Protein AF-A0A7S0J9D1-F1 (afdb_monomer_lite)

Radius of gyration: 15.4 Å; chains: 1; bounding box: 36×29×40 Å

Foldseek 3Di:
DPPVVVVVVCVVVVNQQAFAEAEQDDVVQQWFAAPQFIWRQDPPPPRDTDGPQRDPQLVDPVRHDNGRRNLVRNCRRVVNPRHSVQAAEDHPCQPVVVFLCSLLVSQCPRPPSNRNHHYYYGDDDVSSVVRNVSNVVVNVVD

pLDDT: mean 95.26, std 4.57, range [74.62, 98.88]

Organism: NCBI:txid127549

Sequence (142 aa):
HYPQETDALSRGLGWSRPATLLAPFFLEGGRLTAHDTHYVLAADGSGRLTAAASTEFARDRAFGYRASRLPEWVEEKTEGAVRASEVHSLSLETIRTGGPAAVAAALLGLPDEGAGAVIVANALVPSDMAVVALGCMQAERA

InterPro domains:
  IPR010737 Four-carbon acid sugar kinase, N-terminal domain [PF07005] (1-140)
  IPR037051 Four-carbon acid sugar kinase, N-terminal domain superfamily [G3DSA:3.40.50.10840] (1-142)

Secondary structure (DSSP, 8-state):
-TTHHHHHHHHHTT-SS--EEE---BTTTTEEEETTEEEEE-TTSS--EEEGGGSGGGG-TTT--S--BHHHHHHHHTTTSS-GGG-EEE-HHIIIIIHHHHHHHHHHTSGGGGTT-EEEE-BSSHHHHHHHHHHHHHHTT-

Structure (mmCIF, N/CA/C/O backbone):
data_AF-A0A7S0J9D1-F1
#
_entry.id   AF-A0A7S0J9D1-F1
#
loop_
_atom_site.group_PDB
_atom_site.id
_atom_site.type_symbol
_atom_site.label_atom_id
_atom_site.label_alt_id
_atom_site.label_comp_id
_atom_site.label_asym_id
_atom_site.label_entity_id
_atom_site.label_seq_id
_atom_site.pdbx_PDB_ins_code
_atom_site.Cartn_x
_atom_site.Cartn_y
_atom_site.Cartn_z
_atom_site.occupancy
_atom_site.B_iso_or_equiv
_atom_site.auth_seq_id
_atom_site.auth_comp_id
_atom_site.auth_asym_id
_atom_site.auth_atom_id
_atom_site.pdbx_PDB_model_num
ATOM 1 N N . HIS A 1 1 ? -7.449 -13.817 -3.553 1.00 79.69 1 HIS A N 1
ATOM 2 C CA . HIS A 1 1 ? -8.915 -13.657 -3.603 1.00 79.69 1 HIS A CA 1
ATOM 3 C C . HIS A 1 1 ? -9.364 -12.491 -2.716 1.00 79.69 1 HIS A C 1
ATOM 5 O O . HIS A 1 1 ? -10.206 -12.652 -1.841 1.00 79.69 1 HIS A O 1
ATOM 11 N N . TYR A 1 2 ? -8.807 -11.295 -2.919 1.00 90.81 2 TYR A N 1
ATOM 12 C CA . TYR A 1 2 ? -9.196 -10.117 -2.138 1.00 90.81 2 TYR A CA 1
ATOM 13 C C . TYR A 1 2 ? -10.573 -9.590 -2.594 1.00 90.81 2 TYR A C 1
ATOM 15 O O . TYR A 1 2 ? -10.800 -9.580 -3.809 1.00 90.81 2 TYR A O 1
ATOM 23 N N . PRO A 1 3 ? -11.467 -9.167 -1.674 1.00 92.50 3 PRO A N 1
ATOM 24 C CA . PRO A 1 3 ? -11.325 -9.172 -0.205 1.00 92.50 3 PRO A CA 1
ATOM 25 C C . PRO A 1 3 ? -11.819 -10.458 0.492 1.00 92.50 3 PRO A C 1
ATOM 27 O O . PRO A 1 3 ? -11.748 -10.574 1.710 1.00 92.50 3 PRO A O 1
ATOM 30 N N . GLN A 1 4 ? -12.298 -11.460 -0.247 1.00 92.00 4 GLN A N 1
ATOM 31 C CA . GLN A 1 4 ? -12.943 -12.661 0.313 1.00 92.00 4 GLN A CA 1
ATOM 32 C C . GLN A 1 4 ? -12.089 -13.378 1.375 1.00 92.00 4 GLN A C 1
ATOM 34 O O . GLN A 1 4 ? -12.613 -13.804 2.405 1.00 92.00 4 GLN A O 1
ATOM 39 N N . GLU A 1 5 ? -10.777 -13.496 1.145 1.00 91.69 5 GLU A N 1
ATOM 40 C CA . GLU A 1 5 ? -9.834 -14.092 2.104 1.00 91.69 5 GLU A CA 1
ATOM 41 C C . GLU A 1 5 ? -9.698 -13.264 3.388 1.00 91.69 5 GLU A C 1
ATOM 43 O O . GLU A 1 5 ? -9.755 -13.820 4.486 1.00 91.69 5 GLU A O 1
ATOM 48 N N . THR A 1 6 ? -9.560 -11.940 3.271 1.00 92.38 6 THR A N 1
ATOM 49 C CA . THR A 1 6 ? -9.430 -11.039 4.427 1.00 92.38 6 THR A CA 1
ATOM 50 C C . THR A 1 6 ? -10.724 -10.977 5.235 1.00 92.38 6 THR A C 1
ATOM 52 O O . THR A 1 6 ? -10.688 -10.961 6.468 1.00 92.38 6 THR A O 1
ATOM 55 N N . ASP A 1 7 ? -11.875 -11.052 4.569 1.00 91.81 7 ASP A N 1
ATOM 56 C CA . ASP A 1 7 ? -13.182 -11.084 5.226 1.00 91.81 7 ASP A CA 1
ATOM 57 C C . ASP A 1 7 ? -13.404 -12.404 5.968 1.00 91.81 7 ASP A C 1
ATOM 59 O O . ASP A 1 7 ? -13.931 -12.425 7.084 1.00 91.81 7 ASP A O 1
ATOM 63 N N . ALA A 1 8 ? -13.003 -13.525 5.360 1.00 93.50 8 ALA A N 1
ATOM 64 C CA . ALA A 1 8 ? -13.073 -14.834 5.997 1.00 93.50 8 ALA A CA 1
ATOM 65 C C . ALA A 1 8 ? -12.173 -14.901 7.238 1.00 93.50 8 ALA A C 1
ATOM 67 O O . ALA A 1 8 ? -12.624 -15.383 8.279 1.00 93.50 8 ALA A O 1
ATOM 68 N N . LEU A 1 9 ? -10.951 -14.364 7.152 1.00 93.69 9 LEU A N 1
ATOM 69 C CA . LEU A 1 9 ? -10.029 -14.267 8.284 1.00 93.69 9 LEU A CA 1
ATOM 70 C C . LEU A 1 9 ? -10.619 -13.418 9.418 1.00 93.69 9 LEU A C 1
ATOM 72 O O . LEU A 1 9 ? -10.657 -13.869 10.560 1.00 93.69 9 LEU A O 1
ATOM 76 N N . SER A 1 10 ? -11.145 -12.234 9.095 1.00 92.00 10 SER A N 1
ATOM 77 C CA . SER A 1 10 ? -11.757 -11.327 10.077 1.00 92.00 10 SER A CA 1
ATOM 78 C C . SER A 1 10 ? -12.919 -11.993 10.818 1.00 92.00 10 SER A C 1
ATOM 80 O O . SER A 1 10 ? -12.981 -11.942 12.046 1.00 92.00 10 SER A O 1
ATOM 82 N N . ARG A 1 11 ? -13.800 -12.700 10.092 1.00 92.31 11 ARG A N 1
ATOM 83 C CA . ARG A 1 11 ? -14.890 -13.483 10.700 1.00 92.31 11 ARG A CA 1
ATOM 84 C C . ARG A 1 11 ? -14.368 -14.612 11.586 1.00 92.31 11 ARG A C 1
ATOM 86 O O . ARG A 1 11 ? -14.888 -14.800 12.680 1.00 92.31 11 ARG A O 1
ATOM 93 N N . GLY A 1 12 ? -13.359 -15.353 11.126 1.00 95.38 12 GLY A N 1
ATOM 94 C CA . GLY A 1 12 ? -12.777 -16.473 11.871 1.00 95.38 12 GLY A CA 1
ATOM 95 C C . GLY A 1 12 ? -12.095 -16.052 13.175 1.00 95.38 12 GLY A C 1
ATOM 96 O O . GLY A 1 12 ? -12.142 -16.794 14.152 1.00 95.38 12 GLY A O 1
ATOM 97 N N . LEU A 1 13 ? -11.508 -14.853 13.205 1.00 94.31 13 LEU A N 1
ATOM 98 C CA . LEU A 1 13 ? -10.867 -14.273 14.390 1.00 94.31 13 LEU A CA 1
ATOM 99 C C . LEU A 1 13 ? -11.837 -13.491 15.292 1.00 94.31 13 LEU A C 1
ATOM 101 O O . LEU A 1 13 ? -11.436 -13.027 16.356 1.00 94.31 13 LEU A O 1
ATOM 105 N N . GLY A 1 14 ? -13.103 -13.336 14.887 1.00 93.50 14 GLY A N 1
ATOM 106 C CA . GLY A 1 14 ? -14.086 -12.538 15.624 1.00 93.50 14 GLY A CA 1
ATOM 107 C C . GLY A 1 14 ? -13.790 -11.035 15.613 1.00 93.50 14 GLY A C 1
ATOM 1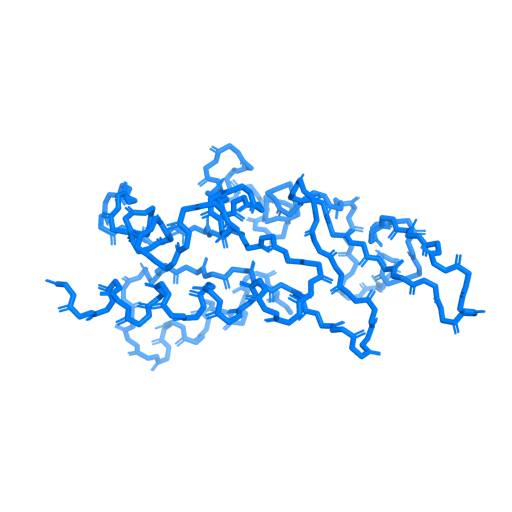08 O O . GLY A 1 14 ? -14.285 -10.308 16.472 1.00 93.50 14 GLY A O 1
ATOM 109 N N . TRP A 1 15 ? -12.984 -10.555 14.664 1.00 91.25 15 TRP A N 1
ATOM 110 C CA . TRP A 1 15 ? -12.662 -9.137 14.532 1.00 91.25 15 TRP A CA 1
ATOM 111 C C . TRP A 1 15 ? -13.825 -8.380 13.892 1.00 91.25 15 TRP A C 1
ATOM 113 O O . TRP A 1 15 ? -14.222 -8.656 12.756 1.00 91.25 15 TRP A O 1
ATOM 123 N N . SER A 1 16 ? -14.365 -7.388 14.602 1.00 84.88 16 SER A N 1
ATOM 124 C CA . SER A 1 16 ? -15.375 -6.491 14.044 1.00 84.88 16 SER A CA 1
ATOM 125 C C . SER A 1 16 ? -14.700 -5.402 13.212 1.00 84.88 16 SER A C 1
ATOM 127 O O . SER A 1 16 ? -14.155 -4.457 13.772 1.00 84.88 16 SER A O 1
ATOM 129 N N . ARG A 1 17 ? -14.765 -5.527 11.880 1.00 86.25 17 ARG A N 1
ATOM 130 C CA . ARG A 1 17 ? -14.278 -4.517 10.919 1.00 86.25 17 ARG A CA 1
ATOM 131 C C . ARG A 1 17 ? -12.829 -4.064 11.207 1.00 86.25 17 ARG A C 1
ATOM 133 O O . ARG A 1 17 ? -12.616 -2.894 11.511 1.00 86.25 17 ARG A O 1
ATOM 140 N N . PRO A 1 18 ? -11.826 -4.955 11.120 1.00 91.44 18 PRO A N 1
ATOM 141 C CA . PRO A 1 18 ? -10.438 -4.546 11.310 1.00 91.44 18 PRO A CA 1
ATOM 142 C C . PRO A 1 18 ? -9.990 -3.578 10.206 1.00 91.44 18 PRO A C 1
ATOM 144 O O . PRO A 1 18 ? -10.447 -3.666 9.063 1.00 91.44 18 PRO A O 1
ATOM 147 N N . ALA A 1 19 ? -9.060 -2.682 10.535 1.00 92.50 19 ALA A N 1
ATOM 148 C CA . ALA A 1 19 ? -8.314 -1.946 9.522 1.00 92.50 19 ALA A CA 1
ATOM 149 C C . ALA A 1 19 ? -7.461 -2.920 8.688 1.00 92.50 19 ALA A C 1
ATOM 151 O O . ALA A 1 19 ? -6.919 -3.897 9.209 1.00 92.50 19 ALA A O 1
ATOM 152 N N . THR A 1 20 ? -7.320 -2.654 7.392 1.00 95.06 20 THR A N 1
ATOM 153 C CA . THR A 1 20 ? -6.518 -3.462 6.465 1.00 95.06 20 THR A CA 1
ATOM 154 C C . THR A 1 20 ? -5.385 -2.628 5.884 1.00 95.06 20 THR A C 1
ATOM 156 O O . THR A 1 20 ? -5.627 -1.686 5.132 1.00 95.06 20 THR A O 1
ATOM 159 N N . LEU A 1 21 ? -4.140 -3.012 6.173 1.00 96.75 21 LEU A N 1
ATOM 160 C CA . LEU A 1 21 ? -2.952 -2.444 5.537 1.00 96.75 21 LEU A CA 1
ATOM 161 C C . LEU A 1 21 ? -2.548 -3.279 4.311 1.00 96.75 21 LEU A C 1
ATOM 163 O O . LEU A 1 21 ? -2.036 -4.391 4.436 1.00 96.75 21 LEU A O 1
ATOM 167 N N . LEU A 1 22 ? -2.746 -2.728 3.117 1.00 97.94 22 LEU A N 1
ATOM 168 C CA . LEU A 1 22 ? -2.315 -3.296 1.846 1.00 97.94 22 LEU A CA 1
ATOM 169 C C . LEU A 1 22 ? -0.883 -2.842 1.521 1.00 97.94 22 LEU A C 1
ATOM 171 O O . LEU A 1 22 ? -0.652 -1.737 1.027 1.00 97.94 22 LEU A O 1
ATOM 175 N N . ALA A 1 23 ? 0.086 -3.722 1.775 1.00 97.81 23 ALA A N 1
ATOM 176 C CA . ALA A 1 23 ? 1.509 -3.470 1.554 1.00 97.81 23 ALA A CA 1
ATOM 177 C C . ALA A 1 23 ? 2.123 -4.498 0.578 1.00 97.81 23 ALA A C 1
ATOM 179 O O . ALA A 1 23 ? 2.791 -5.434 1.013 1.00 97.81 23 ALA A O 1
ATOM 180 N N . PRO A 1 24 ? 1.917 -4.359 -0.747 1.00 97.56 24 PRO A N 1
ATOM 181 C CA . PRO A 1 24 ? 2.317 -5.372 -1.732 1.00 97.56 24 PRO A CA 1
ATOM 182 C C . PRO A 1 24 ? 3.815 -5.347 -2.094 1.00 97.56 24 PRO A C 1
ATOM 184 O O . PRO A 1 24 ? 4.223 -5.964 -3.078 1.00 97.56 24 PRO A O 1
ATOM 187 N N . PHE A 1 25 ? 4.643 -4.599 -1.359 1.00 98.38 25 PHE A N 1
ATOM 188 C CA . PHE A 1 25 ? 6.078 -4.517 -1.619 1.00 98.38 25 PHE A CA 1
ATOM 189 C C . PHE A 1 25 ? 6.756 -5.878 -1.433 1.00 98.38 25 PHE A C 1
ATOM 191 O O . PHE A 1 25 ? 6.600 -6.526 -0.401 1.00 98.38 25 PHE A O 1
ATOM 198 N N . PHE A 1 26 ? 7.552 -6.280 -2.421 1.00 97.56 26 PHE A N 1
ATOM 199 C CA . PHE A 1 26 ? 8.351 -7.500 -2.379 1.00 97.56 26 PHE A CA 1
ATOM 200 C C . PHE A 1 26 ? 9.557 -7.348 -3.308 1.00 97.56 26 PHE A C 1
ATOM 202 O O . PHE A 1 26 ? 9.430 -7.450 -4.530 1.00 97.56 26 PHE A O 1
ATOM 209 N N . LEU A 1 27 ? 10.728 -7.062 -2.733 1.00 95.56 27 LEU A N 1
ATOM 210 C CA . LEU A 1 27 ? 11.921 -6.682 -3.493 1.00 95.56 27 LEU A CA 1
ATOM 211 C C . LEU A 1 27 ? 12.419 -7.811 -4.400 1.00 95.56 27 LEU A C 1
ATOM 213 O O . LEU A 1 27 ? 12.707 -7.573 -5.569 1.00 95.56 27 LEU A O 1
ATOM 217 N N . GLU A 1 28 ? 12.481 -9.035 -3.884 1.00 94.62 28 GLU A N 1
ATOM 218 C CA . GLU A 1 28 ? 12.981 -10.216 -4.595 1.00 94.62 28 GLU A CA 1
ATOM 219 C C . GLU A 1 28 ? 12.079 -10.579 -5.779 1.00 94.62 28 GLU A C 1
ATOM 221 O O . GLU A 1 28 ? 12.550 -11.060 -6.806 1.00 94.62 28 GLU A O 1
ATOM 226 N N . GLY A 1 29 ? 10.780 -10.296 -5.659 1.00 94.62 29 GLY A N 1
ATOM 227 C CA . GLY A 1 29 ? 9.828 -10.400 -6.759 1.00 94.62 29 GLY A CA 1
ATOM 228 C C . GLY A 1 29 ? 9.757 -9.152 -7.630 1.00 94.62 29 GLY A C 1
ATOM 229 O O . GLY A 1 29 ? 8.946 -9.131 -8.548 1.00 94.62 29 GLY A O 1
ATOM 230 N N . GLY A 1 30 ? 10.537 -8.103 -7.358 1.00 96.69 30 GLY A N 1
ATOM 231 C CA . GLY A 1 30 ? 10.508 -6.847 -8.103 1.00 96.69 30 GLY A CA 1
ATOM 232 C C . GLY A 1 30 ? 9.167 -6.120 -7.999 1.00 96.69 30 GLY A C 1
ATOM 233 O O . GLY A 1 30 ? 8.640 -5.672 -9.014 1.00 96.69 30 GLY A O 1
ATOM 234 N N . ARG A 1 31 ? 8.552 -6.077 -6.817 1.00 98.00 31 ARG A N 1
ATOM 235 C CA . ARG A 1 31 ? 7.236 -5.469 -6.569 1.00 98.00 31 ARG A CA 1
ATOM 236 C C . ARG A 1 31 ? 7.393 -4.217 -5.733 1.00 98.00 31 ARG A C 1
ATOM 238 O O . ARG A 1 31 ? 7.773 -4.287 -4.567 1.00 98.00 31 ARG A O 1
ATOM 245 N N . LEU A 1 32 ? 7.122 -3.077 -6.353 1.00 98.44 32 LEU A N 1
ATOM 246 C CA . LEU A 1 32 ? 7.379 -1.754 -5.793 1.00 98.44 32 LEU A CA 1
ATOM 247 C C . LEU A 1 32 ? 6.111 -0.909 -5.870 1.00 98.44 32 LEU A C 1
ATOM 249 O O . LEU A 1 32 ? 5.329 -1.062 -6.806 1.00 98.44 32 LEU A O 1
ATOM 253 N N . THR A 1 33 ? 5.923 0.013 -4.932 1.00 98.75 33 THR A N 1
ATOM 254 C CA . THR A 1 33 ? 4.771 0.922 -4.930 1.00 98.75 33 THR A CA 1
ATOM 255 C C . THR A 1 33 ? 5.243 2.360 -4.764 1.00 98.75 33 THR A C 1
ATOM 257 O O . THR A 1 33 ? 5.908 2.688 -3.780 1.00 98.75 33 THR A O 1
ATOM 260 N N . ALA A 1 34 ? 4.886 3.216 -5.720 1.00 98.19 34 ALA A N 1
ATOM 261 C CA . ALA A 1 34 ? 5.201 4.642 -5.713 1.00 98.19 34 ALA A CA 1
ATOM 262 C C . ALA A 1 34 ? 3.989 5.455 -6.171 1.00 98.19 34 ALA A C 1
ATOM 264 O O . ALA A 1 34 ? 3.367 5.126 -7.182 1.00 98.19 34 ALA A O 1
ATOM 265 N N . HIS A 1 35 ? 3.683 6.535 -5.447 1.00 98.00 35 HIS A N 1
ATOM 266 C CA . HIS A 1 35 ? 2.506 7.380 -5.689 1.00 98.00 35 HIS A CA 1
ATOM 267 C C . HIS A 1 35 ? 1.215 6.553 -5.821 1.00 98.00 35 HIS A C 1
ATOM 269 O O . HIS A 1 35 ? 0.397 6.762 -6.719 1.00 98.00 35 HIS A O 1
ATOM 275 N N . ASP A 1 36 ? 1.088 5.559 -4.942 1.00 98.69 36 ASP A N 1
ATOM 276 C CA . ASP A 1 36 ? 0.016 4.565 -4.857 1.00 98.69 36 ASP A CA 1
ATOM 277 C C . ASP A 1 36 ? -0.083 3.627 -6.059 1.00 98.69 36 ASP A C 1
ATOM 279 O O . ASP A 1 36 ? -0.969 2.785 -6.099 1.00 98.69 36 ASP A O 1
ATOM 283 N N . THR A 1 37 ? 0.806 3.738 -7.043 1.00 98.69 37 THR A N 1
ATOM 284 C CA . THR A 1 37 ? 0.834 2.844 -8.200 1.00 98.69 37 THR A CA 1
ATOM 285 C C . THR A 1 37 ? 1.779 1.688 -7.933 1.00 98.69 37 THR A C 1
ATOM 287 O O . THR A 1 37 ? 2.919 1.896 -7.514 1.00 98.69 37 THR A O 1
ATOM 290 N N . HIS A 1 38 ? 1.306 0.472 -8.182 1.00 98.69 38 HIS A N 1
ATOM 291 C CA . HIS A 1 38 ? 2.095 -0.739 -8.059 1.00 98.69 38 HIS A CA 1
ATOM 292 C C . HIS A 1 38 ? 2.803 -1.079 -9.371 1.00 98.69 38 HIS A C 1
ATOM 294 O O . HIS A 1 38 ? 2.212 -1.038 -10.456 1.00 98.69 38 HIS A O 1
ATOM 300 N N . TYR A 1 39 ? 4.076 -1.440 -9.260 1.00 98.44 39 TYR A N 1
ATOM 301 C CA . TYR A 1 39 ? 4.973 -1.696 -10.372 1.00 98.44 39 TYR A CA 1
ATOM 302 C C . TYR A 1 39 ? 5.660 -3.050 -10.247 1.00 98.44 39 TYR A C 1
ATOM 304 O O . TYR A 1 39 ? 5.996 -3.521 -9.159 1.00 98.44 39 TYR A O 1
ATOM 312 N N . VAL A 1 40 ? 5.939 -3.615 -11.414 1.00 97.94 40 VAL A N 1
ATOM 313 C CA . VAL A 1 40 ? 6.792 -4.773 -11.637 1.00 97.94 40 VAL A CA 1
ATOM 314 C C . VAL A 1 40 ? 8.115 -4.299 -12.230 1.00 97.94 40 VAL A C 1
ATOM 316 O O . VAL A 1 40 ? 8.150 -3.739 -13.329 1.00 97.94 40 VAL A O 1
ATOM 319 N N . LEU A 1 41 ? 9.200 -4.524 -11.496 1.00 96.81 41 LEU A N 1
ATOM 320 C CA . LEU A 1 41 ? 10.566 -4.336 -11.961 1.00 96.81 41 LEU A CA 1
ATOM 321 C C . LEU A 1 41 ? 10.944 -5.461 -12.933 1.00 96.81 41 LEU A C 1
ATOM 323 O O . LEU A 1 41 ? 10.693 -6.637 -12.664 1.00 96.81 41 LEU A O 1
ATOM 327 N N . ALA A 1 42 ? 11.551 -5.098 -14.060 1.00 92.81 42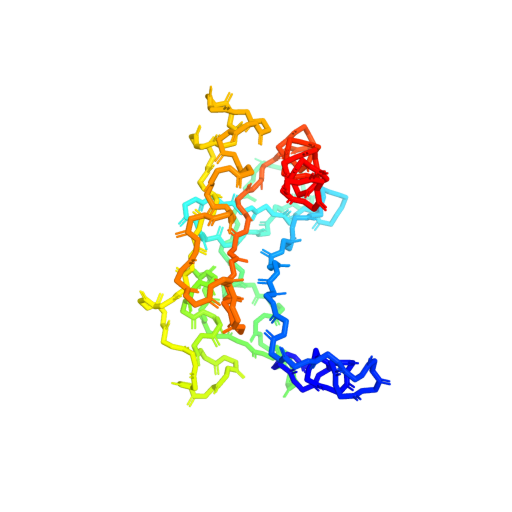 ALA A N 1
ATOM 328 C CA . ALA A 1 42 ? 12.050 -6.056 -15.035 1.00 92.81 42 ALA A CA 1
ATOM 329 C C . ALA A 1 42 ? 13.190 -6.917 -14.455 1.00 92.81 42 ALA A C 1
ATOM 331 O O . ALA A 1 42 ? 14.112 -6.408 -13.819 1.00 92.81 42 ALA A O 1
ATOM 332 N N . ALA A 1 43 ? 13.145 -8.225 -14.721 1.00 89.88 43 ALA A N 1
ATOM 333 C CA . ALA A 1 43 ? 14.141 -9.191 -14.246 1.00 89.88 43 ALA A CA 1
ATOM 334 C C . ALA A 1 43 ? 15.466 -9.165 -15.039 1.00 89.88 43 ALA A C 1
ATOM 336 O O . ALA A 1 43 ? 16.418 -9.846 -14.676 1.00 89.88 43 ALA A O 1
ATOM 337 N N . ASP A 1 44 ? 15.536 -8.382 -16.118 1.00 90.94 44 ASP A N 1
ATOM 338 C CA . ASP A 1 44 ? 16.701 -8.256 -17.007 1.00 90.94 44 ASP A CA 1
ATOM 339 C C . ASP A 1 44 ? 17.788 -7.300 -16.475 1.00 90.94 44 ASP A C 1
ATOM 341 O O . ASP A 1 44 ? 18.779 -7.046 -17.156 1.00 90.94 44 ASP A O 1
ATOM 345 N N . GLY A 1 45 ? 17.603 -6.743 -15.273 1.00 86.69 45 GLY A N 1
ATOM 346 C CA . GLY A 1 45 ? 18.532 -5.786 -14.671 1.00 86.69 45 GLY A CA 1
ATOM 347 C C . GLY A 1 45 ? 18.489 -4.384 -15.289 1.00 86.69 45 GLY A C 1
ATOM 348 O O . GLY A 1 45 ? 19.276 -3.529 -14.892 1.00 86.69 45 GLY A O 1
ATOM 349 N N . SER A 1 46 ? 17.564 -4.105 -16.215 1.00 92.56 46 SER A N 1
ATOM 350 C CA . SER A 1 46 ? 17.442 -2.792 -16.873 1.00 92.56 46 SER A CA 1
ATOM 351 C C . SER A 1 46 ? 16.949 -1.670 -15.955 1.00 92.56 46 SER A C 1
ATOM 353 O O . SER A 1 46 ? 17.005 -0.500 -16.329 1.00 92.56 46 SER A O 1
ATOM 355 N N . GLY A 1 47 ? 16.404 -2.005 -14.782 1.00 91.56 47 GLY A N 1
ATOM 356 C CA . GLY A 1 47 ? 15.753 -1.035 -13.901 1.00 91.56 47 GLY A CA 1
ATOM 357 C C . GLY A 1 47 ? 14.356 -0.604 -14.370 1.00 91.56 47 GLY A C 1
ATOM 358 O O . GLY A 1 47 ? 13.732 0.248 -13.739 1.00 91.56 47 GLY A O 1
ATOM 359 N N . ARG A 1 48 ? 13.840 -1.164 -15.473 1.00 95.06 48 ARG A N 1
ATOM 360 C CA . ARG A 1 48 ? 12.557 -0.756 -16.054 1.00 95.06 48 ARG A CA 1
ATOM 361 C C . ARG A 1 48 ? 11.383 -1.155 -15.159 1.00 95.06 48 ARG A C 1
ATOM 363 O O . ARG A 1 48 ? 11.217 -2.327 -14.826 1.00 95.06 48 ARG A O 1
ATOM 370 N N . LEU A 1 49 ? 10.523 -0.186 -14.852 1.00 96.75 49 LEU A N 1
ATOM 371 C CA . LEU A 1 49 ? 9.271 -0.388 -14.124 1.00 96.75 49 LEU A CA 1
ATOM 372 C C . LEU A 1 49 ? 8.095 -0.492 -15.095 1.00 96.75 49 LEU A C 1
ATOM 374 O O . LEU A 1 49 ? 7.931 0.344 -15.982 1.00 96.75 49 LEU A O 1
ATOM 378 N N . THR A 1 50 ? 7.262 -1.513 -14.912 1.00 97.62 50 THR A N 1
ATOM 379 C CA . THR A 1 50 ? 6.003 -1.693 -15.645 1.00 97.62 50 THR A CA 1
ATOM 380 C C . THR A 1 50 ? 4.855 -1.614 -14.653 1.00 97.62 50 THR A C 1
ATOM 382 O O . THR A 1 50 ? 4.867 -2.332 -13.658 1.00 97.62 50 THR A O 1
ATOM 385 N N . ALA A 1 51 ? 3.872 -0.746 -14.894 1.00 98.06 51 ALA A N 1
ATOM 386 C CA . ALA A 1 51 ? 2.669 -0.694 -1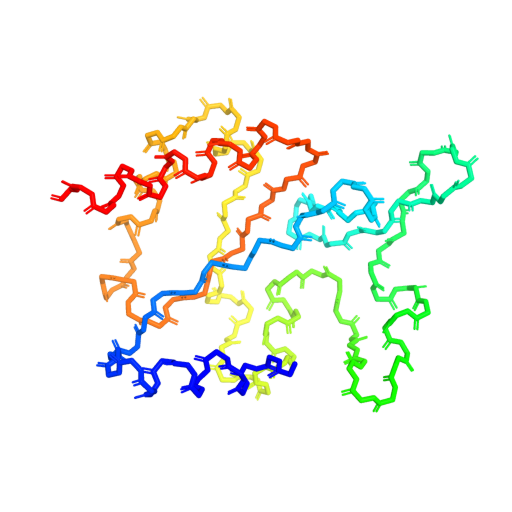4.066 1.00 98.06 51 ALA A CA 1
ATOM 387 C C . ALA A 1 51 ? 1.991 -2.073 -14.045 1.00 98.06 51 ALA A C 1
ATOM 389 O O . ALA A 1 51 ? 1.895 -2.726 -15.087 1.00 98.06 51 ALA A O 1
ATOM 390 N N . ALA A 1 52 ? 1.554 -2.530 -12.871 1.00 97.50 52 ALA A N 1
ATOM 391 C CA . ALA A 1 52 ? 1.131 -3.913 -12.661 1.00 97.50 52 ALA A CA 1
ATOM 392 C C . ALA A 1 52 ? 0.032 -4.366 -13.644 1.00 97.50 52 ALA A C 1
ATOM 394 O O . ALA A 1 52 ? 0.121 -5.458 -14.203 1.00 97.50 52 ALA A O 1
ATOM 395 N N . ALA A 1 53 ? -0.940 -3.500 -13.948 1.00 97.19 53 ALA A N 1
ATOM 396 C CA . ALA A 1 53 ? -2.030 -3.792 -14.885 1.00 97.19 53 ALA A CA 1
ATOM 397 C C . ALA A 1 53 ? -1.578 -3.993 -16.346 1.00 97.19 53 ALA A C 1
ATOM 399 O O . ALA A 1 53 ? -2.295 -4.587 -17.149 1.00 97.19 53 ALA A O 1
ATOM 400 N N . SER A 1 54 ? -0.384 -3.514 -16.701 1.00 96.81 54 SER A N 1
ATOM 401 C CA . SER A 1 54 ? 0.204 -3.674 -18.037 1.00 96.81 54 SER A CA 1
ATOM 402 C C . SER A 1 54 ? 1.035 -4.953 -18.179 1.00 96.81 54 SER A C 1
ATOM 404 O O . SER A 1 54 ? 1.599 -5.199 -19.245 1.00 96.81 54 SER A O 1
ATOM 406 N N . THR A 1 55 ? 1.132 -5.760 -17.122 1.00 95.62 55 THR A N 1
ATOM 407 C CA . THR A 1 55 ? 1.861 -7.036 -17.120 1.00 95.62 55 THR A CA 1
ATOM 408 C C . THR A 1 55 ? 0.946 -8.215 -17.448 1.00 95.62 55 THR A C 1
ATOM 410 O O . THR A 1 55 ? -0.281 -8.104 -17.464 1.00 95.62 55 THR A O 1
ATOM 413 N N . GLU A 1 56 ? 1.536 -9.379 -17.686 1.00 93.38 56 GLU A N 1
ATOM 414 C CA . GLU A 1 56 ? 0.825 -10.644 -17.841 1.00 93.38 56 GLU A CA 1
ATOM 415 C C . GLU A 1 56 ? 0.007 -11.033 -16.599 1.00 93.38 56 GLU A C 1
ATOM 417 O O . GLU A 1 56 ? -1.051 -11.643 -16.751 1.00 93.38 56 GLU A O 1
ATOM 422 N N . PHE A 1 57 ? 0.425 -10.622 -15.392 1.00 92.69 57 PHE A N 1
ATOM 423 C CA . PHE A 1 57 ? -0.268 -10.946 -14.136 1.00 92.69 57 PHE A CA 1
ATOM 424 C C . PHE A 1 57 ? -1.689 -10.375 -14.085 1.00 92.69 57 PHE A C 1
ATOM 426 O O . PHE A 1 57 ? -2.593 -10.988 -13.525 1.00 92.69 57 PHE A O 1
ATOM 433 N N . ALA A 1 58 ? -1.905 -9.221 -14.713 1.00 94.62 58 ALA A N 1
ATOM 434 C CA . ALA A 1 58 ? -3.204 -8.560 -14.782 1.00 94.62 58 ALA A CA 1
ATOM 435 C C . ALA A 1 58 ? -4.227 -9.318 -15.645 1.00 94.62 58 ALA A C 1
ATOM 437 O O . ALA A 1 58 ? -5.434 -9.123 -15.505 1.00 94.62 58 ALA A O 1
ATOM 438 N N . ARG A 1 59 ? -3.748 -10.195 -16.536 1.00 93.94 59 ARG A N 1
ATOM 439 C CA . ARG A 1 59 ? -4.565 -10.990 -17.467 1.00 93.94 59 ARG A CA 1
ATOM 440 C C . ARG A 1 59 ? -4.889 -12.383 -16.932 1.00 93.94 59 ARG A C 1
ATOM 442 O O . ARG A 1 59 ? -5.424 -13.207 -17.675 1.00 93.94 59 ARG A O 1
ATOM 449 N N . ASP A 1 60 ? -4.551 -12.658 -15.675 1.00 95.31 60 ASP A N 1
ATOM 450 C CA . ASP A 1 60 ? -4.897 -13.918 -15.035 1.00 95.31 60 ASP A CA 1
ATOM 451 C C . ASP A 1 60 ? -6.422 -14.137 -15.052 1.00 95.31 60 ASP A C 1
ATOM 453 O O . ASP A 1 60 ? -7.210 -13.220 -14.815 1.00 95.31 60 ASP A O 1
ATOM 457 N N . ARG A 1 61 ? -6.855 -15.366 -15.350 1.00 90.62 61 ARG A N 1
ATOM 458 C CA . ARG A 1 61 ? -8.282 -15.692 -15.516 1.00 90.62 61 ARG A CA 1
ATOM 459 C C . ARG A 1 61 ? -9.061 -15.688 -14.203 1.00 90.62 61 ARG A C 1
ATOM 461 O O . ARG A 1 61 ? -10.271 -15.488 -14.237 1.00 90.62 61 ARG A O 1
ATOM 468 N N . ALA A 1 62 ? -8.398 -15.956 -13.084 1.00 87.94 62 ALA A N 1
ATOM 469 C CA . ALA A 1 62 ? -9.004 -16.004 -11.758 1.00 87.94 62 ALA A CA 1
ATOM 470 C C . ALA A 1 62 ? -8.699 -14.731 -10.952 1.00 87.94 62 ALA A C 1
ATOM 472 O O . ALA A 1 62 ? -9.545 -14.255 -10.195 1.00 87.94 62 ALA A O 1
ATOM 473 N N . PHE A 1 63 ? -7.503 -14.169 -11.129 1.00 90.00 63 PHE A N 1
ATOM 474 C CA . PHE A 1 63 ? -6.957 -13.083 -10.313 1.00 90.00 63 PHE A CA 1
ATOM 475 C C . PHE A 1 63 ? -6.711 -11.784 -11.064 1.00 90.00 63 PHE A C 1
ATOM 477 O O . PHE A 1 63 ? -6.144 -10.866 -10.475 1.00 90.00 63 PHE A O 1
ATOM 484 N N . GLY A 1 64 ? -7.147 -11.687 -12.320 1.00 92.75 64 GLY A N 1
ATOM 485 C CA . GLY A 1 64 ? -6.962 -10.498 -13.136 1.00 92.75 64 GLY A CA 1
ATOM 486 C C . GLY A 1 64 ? -7.483 -9.215 -12.484 1.00 92.75 64 GLY A C 1
ATOM 487 O O . GLY A 1 64 ? -8.332 -9.223 -11.578 1.00 92.75 64 GLY A O 1
ATOM 488 N N . TYR A 1 65 ? -6.924 -8.105 -12.949 1.00 96.06 65 TYR A N 1
ATOM 489 C CA . TYR A 1 65 ? -7.232 -6.752 -12.496 1.00 96.06 65 TYR A CA 1
ATOM 490 C C . TYR A 1 65 ? -6.888 -5.737 -13.591 1.00 96.06 65 TYR A C 1
ATOM 492 O O . TYR A 1 65 ? -6.084 -6.024 -14.480 1.00 96.06 65 TYR A O 1
ATOM 500 N N . ARG A 1 66 ? -7.492 -4.548 -13.547 1.00 97.12 66 ARG A N 1
ATOM 501 C CA . ARG A 1 66 ? -7.280 -3.466 -14.526 1.00 97.12 66 ARG A CA 1
ATOM 502 C C . ARG A 1 66 ? -6.539 -2.271 -13.943 1.00 97.12 66 ARG A C 1
ATOM 504 O O . ARG A 1 66 ? -5.848 -1.574 -14.683 1.00 97.12 66 ARG A O 1
ATOM 511 N N . ALA A 1 67 ? -6.673 -2.017 -12.648 1.00 97.88 67 ALA A N 1
ATOM 512 C CA . ALA A 1 67 ? -6.026 -0.884 -12.001 1.00 97.88 67 ALA A CA 1
ATOM 513 C C . ALA A 1 67 ? -4.592 -1.207 -11.552 1.00 97.88 67 ALA A C 1
ATOM 515 O O . ALA A 1 67 ? -4.317 -2.270 -10.998 1.00 97.88 67 ALA A O 1
ATOM 516 N N . SER A 1 68 ? -3.670 -0.261 -11.763 1.00 98.38 68 SER A N 1
ATOM 517 C CA . SER A 1 68 ? -2.330 -0.297 -11.141 1.00 98.38 68 SER A CA 1
ATOM 518 C C . SER A 1 68 ? -2.236 0.597 -9.910 1.00 98.38 68 SER A C 1
ATOM 520 O O . SER A 1 68 ? -1.379 0.370 -9.059 1.00 98.38 68 SER A O 1
ATOM 522 N N . ARG A 1 69 ? -3.090 1.622 -9.814 1.00 98.62 69 ARG A N 1
ATOM 523 C CA . ARG A 1 69 ? -3.196 2.488 -8.642 1.00 98.62 69 ARG A CA 1
ATOM 524 C C . ARG A 1 69 ? -3.978 1.733 -7.566 1.00 98.62 69 ARG A C 1
ATOM 526 O O . ARG A 1 69 ? -5.117 1.344 -7.792 1.00 98.62 69 ARG A O 1
ATOM 533 N N . LEU A 1 70 ? -3.358 1.483 -6.417 1.00 98.69 70 LEU A N 1
ATOM 534 C CA . LEU A 1 70 ? -3.875 0.594 -5.378 1.00 98.69 70 LEU A CA 1
ATOM 535 C C . LEU A 1 70 ? -5.260 1.008 -4.848 1.00 98.69 70 LEU A C 1
ATOM 537 O O . LEU A 1 70 ? -6.088 0.116 -4.709 1.00 98.69 70 LEU A O 1
ATOM 541 N N . PRO A 1 71 ? -5.578 2.300 -4.628 1.00 98.75 71 PRO A N 1
ATOM 542 C CA . PRO A 1 71 ? -6.948 2.727 -4.336 1.00 98.75 71 PRO A CA 1
ATOM 543 C C . PRO A 1 71 ? -7.997 2.279 -5.365 1.00 98.75 71 PRO A C 1
ATOM 545 O O . PRO A 1 71 ? -9.034 1.739 -4.994 1.00 98.75 71 PRO A O 1
ATOM 548 N N . GLU A 1 72 ? -7.711 2.445 -6.659 1.00 98.75 72 GLU A N 1
ATOM 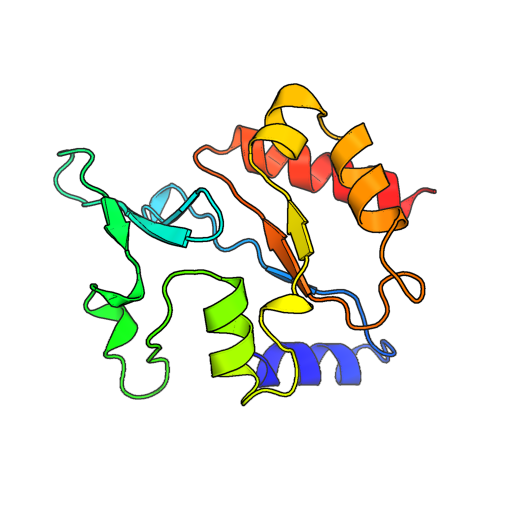549 C CA . GLU A 1 72 ? -8.601 2.009 -7.748 1.00 98.75 72 GLU A CA 1
ATOM 550 C C . GLU A 1 72 ? -8.672 0.481 -7.829 1.00 98.75 72 GLU A C 1
ATOM 552 O O . GLU A 1 72 ? -9.721 -0.086 -8.121 1.00 98.75 72 GLU A O 1
ATOM 557 N N . TRP A 1 73 ? -7.562 -0.201 -7.536 1.00 98.44 73 TRP A N 1
ATOM 558 C CA . TRP A 1 73 ? -7.524 -1.657 -7.452 1.00 98.44 73 TRP A CA 1
ATOM 559 C C . TRP A 1 73 ? -8.382 -2.171 -6.293 1.00 98.44 73 TRP A C 1
ATOM 561 O O . TRP A 1 73 ? -9.129 -3.125 -6.475 1.00 98.44 73 TRP A O 1
ATOM 571 N N . VAL A 1 74 ? -8.340 -1.530 -5.122 1.00 98.38 74 VAL A N 1
ATOM 572 C CA . VAL A 1 74 ? -9.211 -1.869 -3.984 1.00 98.38 74 VAL A CA 1
ATOM 573 C C . VAL A 1 74 ? -10.677 -1.705 -4.375 1.00 98.38 74 VAL A C 1
ATOM 575 O O . VAL A 1 74 ? -11.461 -2.629 -4.163 1.00 98.38 74 VAL A O 1
ATOM 578 N N . GLU A 1 75 ? -11.045 -0.588 -5.000 1.00 98.38 75 GLU A N 1
ATOM 579 C CA . GLU A 1 75 ? -12.413 -0.365 -5.483 1.00 98.38 75 GLU A CA 1
ATOM 580 C C . GLU A 1 75 ? -12.842 -1.420 -6.509 1.00 98.38 75 GLU A C 1
ATOM 582 O O . GLU A 1 75 ? -13.925 -1.994 -6.397 1.00 98.38 75 GLU A O 1
ATOM 587 N N . GLU A 1 76 ? -11.965 -1.757 -7.459 1.00 97.50 76 GLU A N 1
ATOM 588 C CA . GLU A 1 76 ? -12.206 -2.818 -8.437 1.00 97.50 76 GLU A CA 1
ATOM 589 C C . GLU A 1 76 ? -12.449 -4.173 -7.760 1.00 97.50 76 GLU A C 1
ATOM 591 O O . GLU A 1 76 ? -13.409 -4.869 -8.095 1.00 97.50 76 GLU A O 1
ATOM 596 N N . LYS A 1 77 ? -11.584 -4.573 -6.823 1.00 96.31 77 LYS A N 1
ATOM 597 C CA . LYS A 1 77 ? -11.661 -5.895 -6.184 1.00 96.31 77 LYS A CA 1
ATOM 598 C C . LYS A 1 77 ? -12.790 -6.010 -5.165 1.00 96.31 77 LYS A C 1
ATOM 600 O O . LYS A 1 77 ? -13.237 -7.122 -4.903 1.00 96.31 77 LYS A O 1
ATOM 605 N N . THR A 1 78 ? -13.229 -4.894 -4.595 1.00 95.94 78 THR A N 1
ATOM 606 C CA . THR A 1 78 ? -14.366 -4.830 -3.665 1.00 95.94 78 THR A CA 1
ATOM 607 C C . THR A 1 78 ? -15.692 -4.555 -4.375 1.00 95.94 78 THR A C 1
ATOM 609 O O . THR A 1 78 ? -16.708 -4.385 -3.706 1.00 95.94 78 THR A O 1
ATOM 612 N N . GLU A 1 79 ? -15.698 -4.499 -5.712 1.00 95.81 79 GLU A N 1
ATOM 613 C CA . GLU A 1 79 ? -16.880 -4.191 -6.529 1.00 95.81 79 GLU A CA 1
ATOM 614 C C . GLU A 1 79 ? -17.565 -2.871 -6.114 1.00 95.81 79 GLU A C 1
ATOM 616 O O . GLU A 1 79 ? -18.787 -2.738 -6.159 1.00 95.81 79 GLU A O 1
ATOM 621 N N . GLY A 1 80 ? -16.769 -1.879 -5.699 1.00 96.19 80 GLY A N 1
ATOM 622 C CA . GLY A 1 80 ? -17.250 -0.564 -5.269 1.00 96.19 80 GLY A CA 1
ATOM 623 C C . GLY A 1 80 ? -17.676 -0.465 -3.802 1.00 96.19 80 GLY A C 1
ATOM 624 O O . GLY A 1 80 ? -18.076 0.617 -3.374 1.00 96.19 80 GLY A O 1
ATOM 625 N N . ALA A 1 81 ? -17.588 -1.544 -3.014 1.00 94.69 81 ALA A N 1
ATOM 626 C CA . ALA A 1 81 ? -17.914 -1.495 -1.585 1.00 94.69 81 ALA A CA 1
ATOM 627 C C . ALA A 1 81 ? -16.957 -0.591 -0.785 1.00 94.69 81 ALA A C 1
ATOM 629 O O . ALA A 1 81 ? -17.366 -0.008 0.217 1.00 94.69 81 ALA A O 1
ATOM 630 N N . VAL A 1 82 ? -15.706 -0.454 -1.239 1.00 96.19 82 VAL A N 1
ATOM 631 C CA . VAL A 1 82 ? -14.747 0.551 -0.759 1.00 96.19 82 VAL A CA 1
ATOM 632 C C . VAL A 1 82 ? -14.373 1.436 -1.941 1.00 96.19 82 VAL A C 1
ATOM 634 O O . VAL A 1 82 ? -13.755 0.950 -2.888 1.00 96.19 82 VAL A O 1
ATOM 637 N N . ARG A 1 83 ? -14.727 2.726 -1.924 1.00 98.00 83 ARG A N 1
ATOM 638 C CA . ARG A 1 83 ? -14.389 3.624 -3.043 1.00 98.00 83 ARG A CA 1
ATOM 639 C C . ARG A 1 83 ? -12.917 4.001 -3.004 1.00 98.00 83 ARG A C 1
ATOM 641 O O . ARG A 1 83 ? -12.358 4.186 -1.924 1.00 98.00 83 ARG A O 1
ATOM 648 N N . ALA A 1 84 ? -12.294 4.240 -4.158 1.00 98.25 84 ALA A N 1
ATOM 649 C CA . ALA A 1 84 ? -10.891 4.658 -4.208 1.00 98.25 84 ALA A CA 1
ATOM 650 C C . ALA A 1 84 ? -10.626 5.950 -3.410 1.00 98.25 84 ALA A C 1
ATOM 652 O O . ALA A 1 84 ? -9.548 6.120 -2.848 1.00 98.25 84 ALA A O 1
ATOM 653 N N . SER A 1 85 ? -11.613 6.847 -3.316 1.00 97.50 85 SER A N 1
ATOM 654 C CA . SER A 1 85 ? -11.531 8.077 -2.515 1.00 97.50 85 SER A CA 1
ATOM 655 C C . SER A 1 85 ? -11.528 7.850 -0.999 1.00 97.50 85 SER A C 1
ATOM 657 O O . SER A 1 85 ? -11.219 8.774 -0.254 1.00 97.50 85 SER A O 1
ATOM 659 N N . GLU A 1 86 ? -11.916 6.659 -0.544 1.00 96.44 86 GLU A N 1
ATOM 660 C CA . GLU A 1 86 ? -11.978 6.264 0.871 1.00 96.44 86 GLU A CA 1
ATOM 661 C C . GLU A 1 86 ? -10.742 5.454 1.293 1.00 96.44 86 GLU A C 1
ATOM 663 O O . GLU A 1 86 ? -10.567 5.153 2.471 1.00 96.44 86 GLU A O 1
ATOM 668 N N . VAL A 1 87 ? -9.863 5.111 0.347 1.00 98.00 87 VAL A N 1
ATOM 669 C CA . VAL A 1 87 ? -8.617 4.396 0.628 1.00 98.00 87 VAL A CA 1
ATOM 670 C C . VAL A 1 87 ? -7.551 5.385 1.088 1.00 98.00 87 VAL A C 1
ATOM 672 O O . VAL A 1 87 ? -7.192 6.327 0.379 1.00 98.00 87 VAL A O 1
ATOM 675 N N . HIS A 1 88 ? -7.000 5.140 2.271 1.00 98.12 88 HIS A N 1
ATOM 676 C CA . HIS A 1 88 ? -5.932 5.951 2.844 1.00 98.12 88 HIS A CA 1
ATOM 677 C C . HIS A 1 88 ? -4.569 5.522 2.295 1.00 98.12 88 HIS A C 1
ATOM 679 O O . HIS A 1 88 ? -4.378 4.372 1.906 1.00 98.12 88 HIS A O 1
ATOM 685 N N . SER A 1 89 ? -3.591 6.429 2.287 1.00 98.38 89 SER A N 1
ATOM 686 C CA . SER A 1 89 ? -2.248 6.143 1.777 1.00 98.38 89 SER A CA 1
ATOM 687 C C . SER A 1 89 ? -1.161 6.578 2.751 1.00 98.38 89 SER A C 1
ATOM 689 O O . SER A 1 89 ? -1.126 7.723 3.204 1.00 98.38 89 SER A O 1
ATOM 691 N N . LEU A 1 90 ? -0.230 5.665 3.024 1.00 98.69 90 LEU A N 1
ATOM 692 C CA . LEU A 1 90 ? 1.073 5.981 3.592 1.00 98.69 90 LEU A CA 1
ATOM 693 C C . LEU A 1 90 ? 2.018 6.316 2.436 1.00 98.69 90 LEU A C 1
ATOM 695 O O . LEU A 1 90 ? 2.543 5.430 1.750 1.00 98.69 90 LEU A O 1
ATOM 699 N N . SER A 1 91 ? 2.198 7.614 2.193 1.00 98.69 91 SER A N 1
ATOM 700 C CA . SER A 1 91 ? 3.065 8.119 1.128 1.00 98.69 91 SER A CA 1
ATOM 701 C C . SER A 1 91 ? 4.551 7.890 1.439 1.00 98.69 91 SER A C 1
ATOM 703 O O . SER A 1 91 ? 4.950 7.795 2.601 1.00 98.69 91 SER A O 1
ATOM 705 N N . LEU A 1 92 ? 5.404 7.876 0.405 1.00 98.69 92 LEU A N 1
ATOM 706 C CA . LEU A 1 92 ? 6.862 7.824 0.601 1.00 98.69 92 LEU A CA 1
ATOM 707 C C . LEU A 1 92 ? 7.386 9.020 1.407 1.00 98.69 92 LEU A C 1
ATOM 709 O O . LEU A 1 92 ? 8.368 8.872 2.125 1.00 98.69 92 LEU A O 1
ATOM 713 N N . GLU A 1 93 ? 6.747 10.187 1.307 1.00 98.44 93 GLU A N 1
ATOM 714 C CA . GLU A 1 93 ? 7.115 11.373 2.086 1.00 98.44 93 GLU A CA 1
ATOM 715 C C . GLU A 1 93 ? 6.795 11.181 3.572 1.00 98.44 93 GLU A C 1
ATOM 717 O O . GLU A 1 93 ? 7.668 11.372 4.420 1.00 98.44 93 GLU A O 1
ATOM 722 N N . THR A 1 94 ? 5.583 10.713 3.889 1.00 98.56 94 THR A N 1
ATOM 723 C CA . THR A 1 94 ? 5.179 10.359 5.260 1.00 98.56 94 THR A CA 1
ATOM 724 C C . THR A 1 94 ? 6.157 9.356 5.865 1.00 98.56 94 THR A C 1
ATOM 726 O O . THR A 1 94 ? 6.629 9.546 6.983 1.00 98.56 94 THR A O 1
ATOM 729 N N . ILE A 1 95 ? 6.504 8.319 5.101 1.00 98.75 95 ILE A N 1
ATOM 730 C CA . ILE A 1 95 ? 7.396 7.244 5.536 1.00 98.75 95 ILE A CA 1
ATOM 731 C C . ILE A 1 95 ? 8.830 7.757 5.725 1.00 98.75 95 ILE A C 1
ATOM 733 O O . ILE A 1 95 ? 9.417 7.568 6.785 1.00 98.75 95 ILE A O 1
ATOM 737 N N . ARG A 1 96 ? 9.421 8.420 4.727 1.00 98.44 96 ARG A N 1
ATOM 738 C CA . ARG A 1 96 ? 10.860 8.744 4.741 1.00 98.44 96 ARG A CA 1
ATOM 739 C C . ARG A 1 96 ? 11.203 10.003 5.523 1.00 98.44 96 ARG A C 1
ATOM 741 O O . ARG A 1 96 ? 12.272 10.057 6.122 1.00 98.44 96 ARG A O 1
ATOM 748 N N . THR A 1 97 ? 10.324 11.000 5.508 1.00 98.12 97 THR A N 1
ATOM 749 C CA . THR A 1 97 ? 10.557 12.283 6.183 1.00 98.12 97 THR A CA 1
ATOM 750 C C . THR A 1 97 ? 9.937 12.284 7.573 1.00 98.12 97 THR A C 1
ATOM 752 O O . THR A 1 97 ? 10.554 12.752 8.526 1.00 98.12 97 THR A O 1
ATOM 755 N N . GLY A 1 98 ? 8.723 11.746 7.700 1.00 98.00 98 GLY A N 1
ATOM 756 C CA . GLY A 1 98 ? 8.006 11.699 8.973 1.00 98.00 98 GLY A CA 1
ATOM 757 C C . GLY A 1 98 ? 8.406 10.526 9.875 1.00 98.00 98 GLY A C 1
ATOM 758 O O . GLY A 1 98 ? 8.283 10.614 11.098 1.00 98.00 98 GLY A O 1
ATOM 759 N N . GLY A 1 99 ? 8.910 9.434 9.294 1.00 98.56 99 GLY A N 1
ATOM 760 C CA . GLY A 1 99 ? 9.354 8.260 10.040 1.00 98.56 99 GLY A CA 1
ATOM 761 C C . GLY A 1 99 ? 8.216 7.502 10.742 1.00 98.56 99 GLY A C 1
ATOM 762 O O . GLY A 1 99 ? 7.033 7.732 10.470 1.00 98.56 99 GLY A O 1
ATOM 763 N N . PRO A 1 100 ? 8.555 6.593 11.680 1.00 98.69 100 PRO A N 1
ATOM 764 C CA . PRO A 1 100 ? 7.572 5.752 12.366 1.00 98.69 100 PRO A CA 1
ATOM 765 C C . PRO A 1 100 ? 6.485 6.541 13.103 1.00 98.69 100 PRO A C 1
ATOM 767 O O . PRO A 1 100 ? 5.325 6.145 13.075 1.00 98.69 100 PRO A O 1
ATOM 770 N N . ALA A 1 101 ? 6.839 7.685 13.698 1.00 98.44 101 ALA A N 1
ATOM 771 C CA . ALA A 1 101 ? 5.898 8.517 14.443 1.00 98.44 101 ALA A CA 1
ATOM 772 C C . ALA A 1 101 ? 4.814 9.121 13.536 1.00 98.44 101 ALA A C 1
ATOM 774 O O . ALA A 1 101 ? 3.643 9.141 13.908 1.00 98.44 101 ALA A O 1
ATOM 775 N N . ALA A 1 102 ? 5.178 9.572 12.330 1.00 98.50 102 ALA A N 1
ATOM 776 C CA . ALA A 1 102 ? 4.203 10.083 11.370 1.00 98.50 102 ALA A CA 1
ATOM 777 C C . ALA A 1 102 ? 3.312 8.969 10.806 1.00 98.50 102 ALA A C 1
ATOM 779 O O . ALA A 1 102 ? 2.119 9.187 10.613 1.00 98.50 102 ALA A O 1
ATOM 780 N N . VAL A 1 103 ? 3.866 7.771 10.582 1.00 98.62 103 VAL A N 1
ATOM 781 C CA . VAL A 1 103 ? 3.069 6.594 10.204 1.00 98.62 103 VAL A CA 1
ATOM 782 C C . VAL A 1 103 ? 2.068 6.250 11.309 1.00 98.62 103 VAL A C 1
ATOM 784 O O . VAL A 1 103 ? 0.885 6.101 11.021 1.00 98.62 103 VAL A O 1
ATOM 787 N N . ALA A 1 104 ? 2.509 6.178 12.566 1.00 98.06 104 ALA A N 1
ATOM 788 C CA . ALA A 1 104 ? 1.633 5.893 13.699 1.00 98.06 104 ALA A CA 1
ATOM 789 C C . ALA A 1 104 ? 0.520 6.941 13.833 1.00 98.06 104 ALA A C 1
ATOM 791 O O . ALA A 1 104 ? -0.648 6.586 13.958 1.00 98.06 104 ALA A O 1
ATOM 792 N N . ALA A 1 105 ? 0.862 8.228 13.724 1.00 97.69 105 ALA A N 1
ATOM 793 C CA . ALA A 1 105 ? -0.113 9.315 13.753 1.00 97.69 105 ALA A CA 1
ATOM 794 C C . ALA A 1 105 ? -1.134 9.218 12.606 1.00 97.69 105 ALA A C 1
ATOM 796 O O . ALA A 1 105 ? -2.317 9.461 12.825 1.00 97.69 105 ALA A O 1
ATOM 797 N N . ALA A 1 106 ? -0.704 8.832 11.400 1.00 97.12 106 ALA A N 1
ATOM 798 C CA . ALA A 1 106 ? -1.609 8.623 10.272 1.00 97.12 106 ALA A CA 1
ATOM 799 C C . ALA A 1 106 ? -2.582 7.456 10.512 1.00 97.12 106 ALA A C 1
ATOM 801 O O . ALA A 1 106 ? -3.750 7.567 10.151 1.00 97.12 106 ALA A O 1
ATOM 802 N N . LEU A 1 107 ? -2.122 6.366 11.137 1.00 95.88 107 LEU A N 1
ATOM 803 C CA . LEU A 1 107 ? -2.960 5.211 11.481 1.00 95.88 107 LEU A CA 1
ATOM 804 C C . LEU A 1 107 ? -3.946 5.530 12.616 1.00 95.88 107 LEU A C 1
ATOM 806 O O . LEU A 1 107 ? -5.117 5.177 12.526 1.00 95.88 107 LEU A O 1
ATOM 810 N N . LEU A 1 108 ? -3.499 6.237 13.656 1.00 94.81 108 LEU A N 1
ATOM 811 C CA . LEU A 1 108 ? -4.347 6.654 14.782 1.00 94.81 108 LEU A CA 1
ATOM 812 C C . LEU A 1 108 ? -5.337 7.766 14.402 1.00 94.81 108 LEU A C 1
ATOM 814 O O . LEU A 1 108 ? -6.362 7.931 15.054 1.00 94.81 108 LEU A O 1
ATOM 818 N N . GLY A 1 109 ? -5.036 8.536 13.354 1.00 94.06 109 GLY A N 1
ATOM 819 C CA . GLY A 1 109 ? -5.897 9.598 12.832 1.00 94.06 109 GLY A CA 1
ATOM 820 C C . GLY A 1 109 ? -6.993 9.123 11.873 1.00 94.06 109 GLY A C 1
ATOM 821 O O . GLY A 1 109 ? -7.677 9.965 11.288 1.00 94.06 109 GLY A O 1
ATOM 822 N N . LEU A 1 110 ? -7.145 7.811 11.660 1.00 92.75 110 LEU A N 1
ATOM 823 C CA . LEU A 1 110 ? -8.182 7.267 10.786 1.00 92.75 110 LEU A CA 1
ATOM 824 C C . LEU A 1 110 ? -9.590 7.497 11.380 1.00 92.75 110 LEU A C 1
ATOM 826 O O . LEU A 1 110 ? -9.773 7.357 12.591 1.00 92.75 110 LEU A O 1
ATOM 830 N N . PRO A 1 111 ? -10.604 7.817 10.551 1.00 85.31 111 PRO A N 1
ATOM 831 C CA . PRO A 1 111 ? -11.992 7.926 11.004 1.00 85.31 111 PRO A CA 1
ATOM 832 C C . PRO A 1 111 ? -12.510 6.626 11.631 1.00 85.31 111 PRO A C 1
ATOM 834 O O . PRO A 1 111 ? -12.049 5.542 11.275 1.00 85.31 111 PRO A O 1
ATOM 837 N N . ASP A 1 112 ? -13.492 6.739 12.532 1.00 81.88 112 ASP A N 1
ATOM 838 C CA . ASP A 1 112 ? -14.129 5.607 13.227 1.00 81.88 112 ASP A CA 1
ATOM 839 C C . ASP A 1 112 ? -13.121 4.630 13.863 1.00 81.88 112 ASP A C 1
ATOM 841 O O . ASP A 1 112 ? -13.283 3.413 13.774 1.00 81.88 112 ASP A O 1
ATOM 845 N N . GLU A 1 113 ? -12.038 5.160 14.448 1.00 75.25 113 GLU A N 1
ATOM 846 C CA . GLU A 1 113 ? -10.936 4.373 15.034 1.00 75.25 113 GLU A CA 1
ATOM 847 C C . GLU A 1 113 ? -10.308 3.374 14.033 1.00 75.25 113 GLU A C 1
ATOM 849 O O . GLU A 1 113 ? -9.754 2.342 14.406 1.00 75.25 113 GLU A O 1
ATOM 854 N N . GLY A 1 114 ? -10.405 3.665 12.730 1.00 74.62 114 GLY A N 1
ATOM 855 C CA . GLY A 1 114 ? -9.914 2.807 11.652 1.00 74.62 114 GLY A CA 1
ATOM 856 C C . GLY A 1 114 ? -10.822 1.621 11.308 1.00 74.62 114 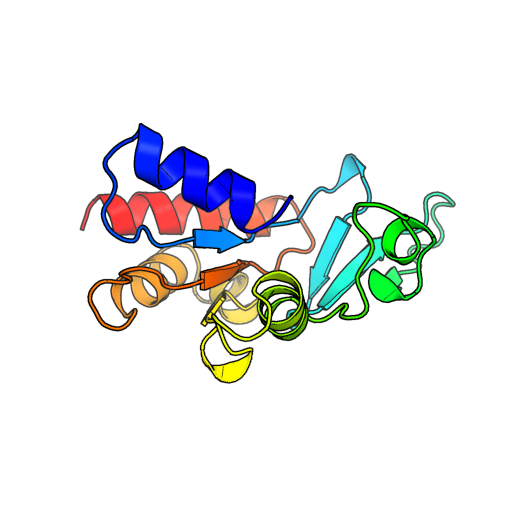GLY A C 1
ATOM 857 O O . GLY A 1 114 ? -10.405 0.748 10.543 1.00 74.62 114 GLY A O 1
ATOM 858 N N . ALA A 1 115 ? -12.055 1.561 11.822 1.00 84.06 115 ALA A N 1
ATOM 859 C CA . ALA A 1 115 ? -12.952 0.421 11.635 1.00 84.06 115 ALA A CA 1
ATOM 860 C C . ALA A 1 115 ? -13.297 0.150 10.153 1.00 84.06 115 ALA A C 1
ATOM 862 O O . ALA A 1 115 ? -14.158 0.786 9.535 1.00 84.06 115 ALA A O 1
ATOM 863 N N . GLY A 1 116 ? -12.673 -0.880 9.581 1.00 89.44 116 GLY A N 1
ATOM 864 C CA . GLY A 1 116 ? -12.815 -1.273 8.179 1.00 89.44 116 GLY A CA 1
ATOM 865 C C . GLY A 1 116 ? -12.065 -0.367 7.203 1.00 89.44 116 GLY A C 1
ATOM 866 O O . GLY A 1 116 ? -12.297 -0.468 6.000 1.00 89.44 116 GLY A O 1
ATOM 867 N N . ALA A 1 117 ? -11.189 0.514 7.694 1.00 94.50 117 ALA A N 1
ATOM 868 C CA . ALA A 1 117 ? -10.366 1.360 6.844 1.00 94.50 117 ALA A CA 1
ATOM 869 C C . ALA A 1 117 ? -9.404 0.504 6.008 1.00 94.50 117 ALA A C 1
ATOM 871 O O . ALA A 1 117 ? -8.801 -0.446 6.513 1.00 94.50 117 ALA A O 1
ATOM 872 N N . VAL A 1 118 ? -9.222 0.865 4.738 1.00 97.38 118 VAL A N 1
ATOM 873 C CA . VAL A 1 118 ? -8.189 0.279 3.878 1.00 97.38 118 VAL A CA 1
ATOM 874 C C . VAL A 1 118 ? -7.086 1.309 3.688 1.00 97.38 118 VAL A C 1
ATOM 876 O O . VAL A 1 118 ? -7.343 2.442 3.282 1.00 97.38 118 VAL A O 1
ATOM 879 N N . ILE A 1 119 ? -5.854 0.913 3.991 1.00 98.19 119 ILE A N 1
ATOM 880 C CA . ILE A 1 119 ? -4.664 1.754 3.921 1.00 98.19 119 ILE A CA 1
ATOM 881 C C . ILE A 1 119 ? -3.682 1.107 2.953 1.00 98.19 119 ILE A C 1
ATOM 883 O O . ILE A 1 119 ? -3.401 -0.080 3.074 1.00 98.19 119 ILE A O 1
ATOM 887 N N . VAL A 1 120 ? -3.124 1.860 2.011 1.00 98.62 120 VAL A N 1
ATOM 888 C CA . VAL A 1 120 ? -2.065 1.376 1.115 1.00 98.62 120 VAL A CA 1
ATOM 889 C C . VAL A 1 120 ? -0.703 1.878 1.580 1.00 98.62 120 VAL A C 1
ATOM 891 O O . VAL A 1 120 ? -0.564 3.033 1.981 1.00 98.62 120 VAL A O 1
ATOM 894 N N . ALA A 1 121 ? 0.319 1.026 1.515 1.00 98.69 121 ALA A N 1
ATOM 895 C CA . ALA A 1 121 ? 1.693 1.409 1.825 1.00 98.69 121 ALA A CA 1
ATOM 896 C C . ALA A 1 121 ? 2.527 1.558 0.549 1.00 98.69 121 ALA A C 1
ATOM 898 O O . ALA A 1 121 ? 2.649 0.625 -0.252 1.00 98.69 121 ALA A O 1
ATOM 899 N N . ASN A 1 122 ? 3.134 2.732 0.378 1.00 98.88 122 ASN A N 1
ATOM 900 C CA . ASN A 1 122 ? 4.159 2.942 -0.635 1.00 98.88 122 ASN A CA 1
ATOM 901 C C . ASN A 1 122 ? 5.512 2.439 -0.122 1.00 98.88 122 ASN A C 1
ATOM 903 O O . ASN A 1 122 ? 5.883 2.703 1.017 1.00 98.88 122 ASN A O 1
ATOM 907 N N . ALA A 1 123 ? 6.274 1.755 -0.969 1.00 98.75 123 ALA A N 1
ATOM 908 C CA . ALA A 1 123 ? 7.623 1.314 -0.642 1.00 98.75 123 ALA A CA 1
ATOM 909 C C . ALA A 1 123 ? 8.403 0.986 -1.915 1.00 98.75 123 ALA A C 1
ATOM 911 O O . ALA A 1 123 ? 7.890 0.343 -2.837 1.00 98.75 123 ALA A O 1
ATOM 912 N N . LEU A 1 124 ? 9.659 1.424 -1.946 1.00 98.25 124 LEU A N 1
ATOM 913 C CA . LEU A 1 124 ? 10.604 1.162 -3.032 1.00 98.25 124 LEU A CA 1
ATOM 914 C C . LEU A 1 124 ? 11.818 0.360 -2.558 1.00 98.25 124 LEU A C 1
ATOM 916 O O . LEU A 1 124 ? 12.499 -0.257 -3.372 1.00 98.25 124 LEU A O 1
ATOM 920 N N . VAL A 1 125 ? 12.096 0.371 -1.254 1.00 98.19 125 VAL A N 1
ATOM 921 C CA . VAL A 1 125 ? 13.218 -0.342 -0.634 1.00 98.19 125 VAL A CA 1
ATOM 922 C C . VAL A 1 125 ? 12.807 -0.944 0.716 1.00 98.19 125 VAL A C 1
ATOM 924 O O . VAL A 1 125 ? 11.854 -0.461 1.332 1.00 98.19 125 VAL A O 1
ATOM 927 N N . PRO A 1 126 ? 13.536 -1.950 1.241 1.00 98.44 126 PRO A N 1
ATOM 928 C CA . PRO A 1 126 ? 13.183 -2.606 2.504 1.00 98.44 126 PRO A CA 1
ATOM 929 C C . PRO A 1 126 ? 13.092 -1.656 3.704 1.00 98.44 126 PRO A C 1
ATOM 931 O O . PRO A 1 126 ? 12.271 -1.864 4.595 1.00 98.44 126 PRO A O 1
ATOM 934 N N . SER A 1 127 ? 13.893 -0.585 3.725 1.00 98.56 127 SER A N 1
ATOM 935 C CA . SER A 1 127 ? 13.851 0.412 4.799 1.00 98.56 127 SER A CA 1
ATOM 936 C C . SER A 1 127 ? 12.532 1.187 4.852 1.00 98.56 127 SER A C 1
ATOM 938 O O . SER A 1 127 ? 12.128 1.590 5.938 1.00 98.56 127 SER A O 1
ATOM 940 N N . ASP A 1 128 ? 11.835 1.356 3.720 1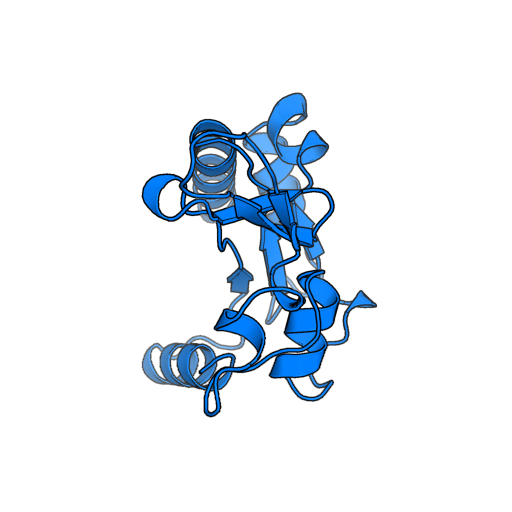.00 98.81 128 ASP A N 1
ATOM 941 C CA . ASP A 1 128 ? 10.505 1.979 3.703 1.00 98.81 128 ASP A CA 1
ATOM 942 C C . ASP A 1 128 ? 9.513 1.109 4.496 1.00 98.81 128 ASP A C 1
ATOM 944 O O . ASP A 1 128 ? 8.808 1.597 5.378 1.00 98.81 128 ASP A O 1
ATOM 948 N N . MET A 1 129 ? 9.532 -0.208 4.259 1.00 98.62 129 MET A N 1
ATOM 949 C CA . MET A 1 129 ? 8.682 -1.160 4.983 1.00 98.62 129 MET A CA 1
ATOM 950 C C . MET A 1 129 ? 9.064 -1.305 6.455 1.00 98.62 129 MET A C 1
ATOM 952 O O . MET A 1 129 ? 8.180 -1.469 7.294 1.00 98.62 129 MET A O 1
ATOM 956 N N . ALA A 1 130 ? 10.353 -1.205 6.792 1.00 98.69 130 ALA A N 1
ATOM 957 C CA . ALA A 1 130 ? 10.793 -1.201 8.186 1.00 98.69 130 ALA A CA 1
ATOM 958 C C . ALA A 1 130 ? 10.185 -0.021 8.964 1.00 98.69 130 ALA A C 1
ATOM 960 O O . ALA A 1 130 ? 9.724 -0.195 10.091 1.00 98.69 130 ALA A O 1
ATOM 961 N N . VAL A 1 131 ? 10.122 1.165 8.351 1.00 98.81 131 VAL A N 1
ATOM 962 C CA . VAL A 1 131 ? 9.469 2.333 8.955 1.00 98.81 131 VAL A CA 1
ATOM 963 C C . VAL A 1 131 ? 7.962 2.122 9.105 1.00 98.81 131 VAL A C 1
ATOM 965 O O . VAL A 1 131 ? 7.423 2.417 10.172 1.00 98.81 131 VAL A O 1
ATOM 968 N N . VAL A 1 132 ? 7.291 1.575 8.085 1.00 98.75 132 VAL A N 1
ATOM 969 C CA . VAL A 1 132 ? 5.856 1.247 8.162 1.00 98.75 132 VAL A CA 1
ATOM 970 C C . VAL A 1 132 ? 5.577 0.275 9.313 1.00 98.75 132 VAL A C 1
ATOM 972 O O . VAL A 1 132 ? 4.683 0.529 10.120 1.00 98.75 132 VAL A O 1
ATOM 975 N N . ALA A 1 133 ? 6.371 -0.791 9.442 1.00 98.50 133 ALA A N 1
ATOM 976 C CA . ALA A 1 133 ? 6.231 -1.778 10.511 1.00 98.50 133 ALA A CA 1
ATOM 977 C C . ALA A 1 133 ? 6.432 -1.158 11.903 1.00 98.50 133 ALA A C 1
ATOM 979 O O . ALA A 1 133 ? 5.614 -1.369 12.797 1.00 98.50 133 ALA A O 1
ATOM 980 N N . LEU A 1 134 ? 7.476 -0.341 12.081 1.00 98.62 134 LEU A N 1
ATOM 981 C CA . LEU A 1 134 ? 7.710 0.378 13.337 1.00 98.62 134 LEU A CA 1
ATOM 982 C C . LEU A 1 134 ? 6.562 1.339 13.676 1.00 98.62 134 LEU A C 1
ATOM 984 O O . LEU A 1 134 ? 6.197 1.448 14.844 1.00 98.62 134 LEU A O 1
ATOM 988 N N . GLY A 1 135 ? 5.984 2.010 12.678 1.00 98.44 135 GLY A N 1
ATOM 989 C CA . GLY A 1 135 ? 4.815 2.868 12.866 1.00 98.44 135 GLY A CA 1
ATOM 990 C C . GLY A 1 135 ? 3.571 2.091 13.298 1.00 98.44 135 GLY A C 1
ATOM 991 O O . GLY A 1 135 ? 2.880 2.523 14.215 1.00 98.44 135 GLY A O 1
ATOM 992 N N . CYS A 1 136 ? 3.330 0.908 12.721 1.00 97.19 136 CYS A N 1
ATOM 993 C CA . CYS A 1 136 ? 2.246 0.017 13.157 1.00 97.19 136 CYS A CA 1
ATOM 994 C C . CYS A 1 136 ? 2.431 -0.401 14.623 1.00 97.19 136 CYS A C 1
ATOM 996 O O . CYS A 1 136 ? 1.524 -0.233 15.430 1.00 97.19 136 CYS A O 1
ATOM 998 N N . MET A 1 137 ? 3.638 -0.842 14.997 1.00 97.81 137 MET A N 1
ATOM 999 C CA . MET A 1 137 ? 3.952 -1.227 16.380 1.00 97.81 137 MET A CA 1
ATOM 1000 C C . MET A 1 137 ? 3.804 -0.070 17.378 1.00 97.81 137 MET A C 1
ATOM 1002 O O . MET A 1 137 ? 3.560 -0.306 18.558 1.00 97.81 137 MET A O 1
ATOM 1006 N N . GLN A 1 138 ? 4.027 1.174 16.944 1.00 97.94 138 GLN A N 1
ATOM 1007 C CA . GLN A 1 138 ? 3.802 2.355 17.778 1.00 97.94 138 GLN A CA 1
ATOM 1008 C C . GLN A 1 138 ? 2.309 2.656 17.929 1.00 97.94 138 GLN A C 1
ATOM 1010 O O . GLN A 1 138 ? 1.879 2.929 19.045 1.00 97.94 138 GLN A O 1
ATOM 1015 N N . ALA A 1 139 ? 1.531 2.561 16.847 1.00 95.06 139 ALA A N 1
ATOM 1016 C CA . ALA A 1 139 ? 0.082 2.753 16.884 1.00 95.06 139 ALA A CA 1
ATOM 1017 C C . ALA A 1 139 ? -0.618 1.720 17.782 1.00 95.06 139 ALA A C 1
ATOM 1019 O O . ALA A 1 139 ? -1.485 2.088 18.560 1.00 95.06 139 ALA A O 1
ATOM 1020 N N . GLU A 1 140 ? -0.193 0.454 17.752 1.00 91.38 140 GLU A N 1
ATOM 1021 C CA . GLU A 1 140 ? -0.753 -0.613 18.604 1.00 91.38 140 GLU A CA 1
ATOM 1022 C C . GLU A 1 140 ? -0.503 -0.421 20.111 1.00 91.38 140 GLU A C 1
ATOM 1024 O O . GLU A 1 140 ? -1.141 -1.079 20.930 1.00 91.38 140 GLU A O 1
ATOM 1029 N N . ARG A 1 141 ? 0.464 0.423 20.493 1.00 93.25 141 ARG A N 1
ATOM 1030 C CA . ARG A 1 141 ? 0.832 0.674 21.899 1.00 93.25 141 ARG A CA 1
ATOM 1031 C C . ARG A 1 141 ? 0.198 1.935 22.484 1.00 93.25 141 ARG A C 1
ATOM 1033 O O . ARG A 1 141 ? 0.382 2.163 23.681 1.00 93.25 141 ARG A O 1
ATOM 1040 N N . ALA A 1 142 ? -0.408 2.772 21.646 1.00 83.75 142 ALA A N 1
ATOM 1041 C CA . ALA A 1 142 ? -1.028 4.032 22.048 1.00 83.75 142 ALA A CA 1
ATOM 1042 C C . ALA A 1 142 ? -2.384 3.782 22.717 1.00 83.75 142 ALA A C 1
ATOM 1044 O O . ALA A 1 142 ? -2.682 4.525 23.680 1.00 83.75 142 ALA A O 1
#